Protein AF-A0A6H5G8E0-F1 (afdb_monomer)

Foldseek 3Di:
DDDDPVRVVVVVVVVVVVVCVPDDDDDDQDFDQDPVPDPPHGDVVRRVVSCVVVCVVVVVVCPVVDPPDDDDPVPPDDD

Solvent-accessible surface area (backbone atoms only — not comparable to full-atom values): 5225 Å² total; per-residue (Å²): 133,92,74,52,71,69,56,54,51,50,54,52,52,52,54,52,52,55,56,55,69,75,50,88,83,81,88,85,85,89,78,71,45,51,92,83,75,53,82,96,49,71,40,64,72,63,39,51,51,48,38,58,75,72,37,51,60,56,50,52,51,49,55,70,74,44,75,82,77,78,80,64,79,88,75,54,74,77,131

pLDDT: mean 87.22, std 12.4, range [45.72, 97.44]

Nearest PDB structures (foldseek):
  4pjk-assembly1_A  TM=9.616E-01  e=1.388E-05  Dictyostelium discoideum
  3mjx-assembly1_A  TM=9.265E-01  e=1.388E-05  Dictyostelium discoideum
  7b1a-assembly1_A  TM=9.471E-01  e=2.141E-05  Dictyostelium discoideum
  3myh-assembly1_X  TM=8.668E-01  e=8.374E-06  Dictyostelium discoideum

Mean predicted aligned error: 8.73 Å

Secondary structure (DSSP, 8-state):
----HHHHHHHHHHHHHHHHHTS-----------TT--TT---HHHHHHHHHHTTHHHHHHHHHHS------GGGS---

Radius of gyration: 20.58 Å; Cα contacts (8 Å, |Δi|>4): 24; chains: 1; bounding box: 52×32×51 Å

Sequence (79 aa):
MFRTVSQLYKDQLSKLMITLRNTNPNFVRCILPNHEKRAGKIEAPMVLDQLRCNGVLEGIRICRQGFPNRIPFQVRPFF

Structure (mmCIF, N/CA/C/O backbone):
data_AF-A0A6H5G8E0-F1
#
_entry.id   AF-A0A6H5G8E0-F1
#
loop_
_atom_site.group_PDB
_atom_site.id
_atom_site.type_symbol
_atom_site.label_atom_id
_atom_site.label_alt_id
_atom_site.label_comp_id
_atom_site.label_asym_id
_atom_site.label_entity_id
_atom_site.label_seq_id
_atom_site.pdbx_PDB_ins_code
_atom_site.Cartn_x
_atom_site.Cartn_y
_atom_site.Cartn_z
_atom_site.occupancy
_atom_site.B_iso_or_equiv
_atom_site.auth_seq_id
_atom_site.auth_comp_id
_atom_site.auth_asym_id
_atom_site.auth_atom_id
_atom_site.pdbx_PDB_model_num
ATOM 1 N N . MET A 1 1 ? 0.125 -5.814 36.181 1.00 62.53 1 MET A N 1
ATOM 2 C CA . MET A 1 1 ? -0.149 -6.778 35.091 1.00 62.53 1 MET A CA 1
ATOM 3 C C . MET A 1 1 ? 0.965 -6.653 34.063 1.00 62.53 1 MET A C 1
ATOM 5 O O . MET A 1 1 ? 1.122 -5.574 33.504 1.00 62.53 1 MET A O 1
ATOM 9 N N . PHE A 1 2 ? 1.779 -7.693 33.876 1.00 75.94 2 PHE A N 1
ATOM 10 C CA . PHE A 1 2 ? 2.859 -7.682 32.885 1.00 75.94 2 PHE A CA 1
ATOM 11 C C . PHE A 1 2 ? 2.252 -7.705 31.477 1.00 75.94 2 PHE A C 1
ATOM 13 O O . PHE A 1 2 ? 1.377 -8.523 31.198 1.00 75.94 2 PHE A O 1
ATOM 20 N N . ARG A 1 3 ? 2.684 -6.798 30.598 1.00 84.75 3 ARG A N 1
ATOM 21 C CA . ARG A 1 3 ? 2.293 -6.793 29.184 1.00 84.75 3 ARG A CA 1
ATOM 22 C C . ARG A 1 3 ? 3.502 -7.187 28.355 1.00 84.75 3 ARG A C 1
ATOM 24 O O . ARG A 1 3 ? 4.586 -6.649 28.561 1.00 84.75 3 ARG A O 1
ATOM 31 N N . THR A 1 4 ? 3.319 -8.117 27.426 1.00 94.94 4 THR A N 1
ATOM 32 C CA . THR A 1 4 ? 4.365 -8.451 26.458 1.00 94.94 4 THR A CA 1
ATOM 33 C C . THR A 1 4 ? 4.526 -7.306 25.461 1.00 94.94 4 THR A C 1
ATOM 35 O O . THR A 1 4 ? 3.584 -6.550 25.202 1.00 94.94 4 THR A O 1
ATOM 38 N N . VAL A 1 5 ? 5.709 -7.197 24.856 1.00 95.56 5 VAL A N 1
ATOM 39 C CA . VAL A 1 5 ? 5.970 -6.222 23.784 1.00 95.56 5 VAL A CA 1
ATOM 40 C C . VAL A 1 5 ? 4.965 -6.391 22.638 1.00 95.56 5 VAL A C 1
ATOM 42 O O . VAL A 1 5 ? 4.436 -5.406 22.128 1.00 95.56 5 VAL A O 1
ATOM 45 N N . SER A 1 6 ? 4.613 -7.634 22.296 1.00 95.75 6 SER A N 1
ATOM 46 C CA . SER A 1 6 ? 3.603 -7.943 21.278 1.00 95.75 6 SER A CA 1
ATOM 47 C C . SER A 1 6 ? 2.222 -7.385 21.629 1.00 95.75 6 SER A C 1
ATOM 49 O O . SER A 1 6 ? 1.547 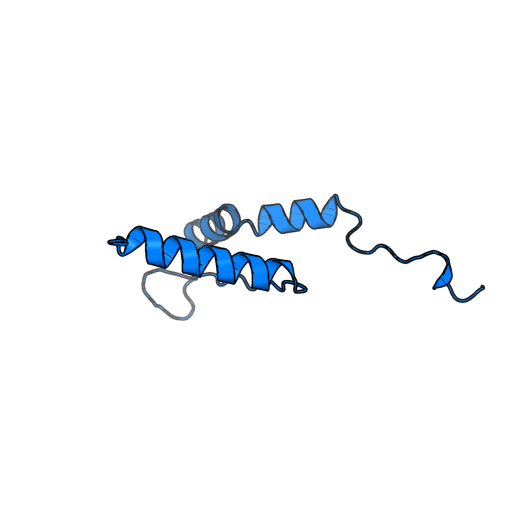-6.841 20.757 1.00 95.75 6 SER A O 1
ATOM 51 N N . GLN A 1 7 ? 1.801 -7.481 22.896 1.00 94.75 7 GLN A N 1
ATOM 52 C CA . GLN A 1 7 ? 0.512 -6.939 23.330 1.00 94.75 7 GLN A CA 1
ATOM 53 C C . GLN A 1 7 ? 0.503 -5.408 23.273 1.00 94.75 7 GLN A C 1
ATOM 55 O O . GLN A 1 7 ? -0.470 -4.820 22.807 1.00 94.75 7 GLN A O 1
ATOM 60 N N . LEU A 1 8 ? 1.599 -4.760 23.682 1.00 95.38 8 LEU A N 1
ATOM 61 C CA . LEU A 1 8 ? 1.730 -3.306 23.585 1.00 95.38 8 LEU A CA 1
ATOM 62 C C . LEU A 1 8 ? 1.665 -2.829 22.125 1.00 95.38 8 LEU A C 1
ATOM 64 O O . LEU A 1 8 ? 0.933 -1.888 21.819 1.00 95.38 8 LEU A O 1
ATOM 68 N N . TYR A 1 9 ? 2.379 -3.507 21.223 1.00 96.31 9 TYR A N 1
ATOM 69 C CA . TYR A 1 9 ? 2.362 -3.189 19.796 1.00 96.31 9 TYR A CA 1
ATOM 70 C C . TYR A 1 9 ? 0.9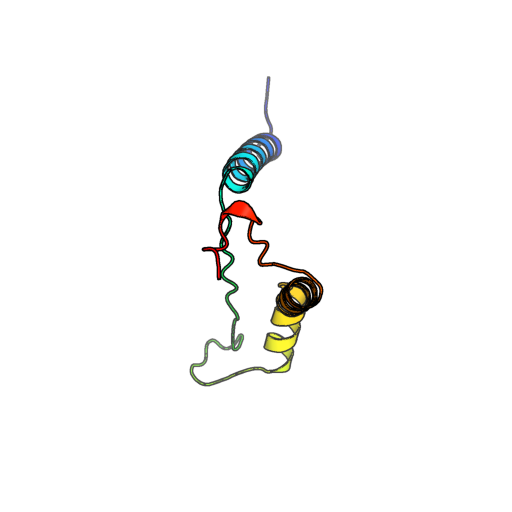70 -3.386 19.182 1.00 96.31 9 TYR A C 1
ATOM 72 O O . TYR A 1 9 ? 0.495 -2.535 18.431 1.00 96.31 9 TYR A O 1
ATOM 80 N N . LYS A 1 10 ? 0.270 -4.470 19.544 1.00 96.50 10 LYS A N 1
ATOM 81 C CA . LYS A 1 10 ? -1.106 -4.723 19.096 1.00 96.50 10 LYS A CA 1
ATOM 82 C C . LYS A 1 10 ? -2.058 -3.605 19.527 1.00 96.50 10 LYS A C 1
ATOM 84 O O . LYS A 1 10 ? -2.864 -3.150 18.715 1.00 96.50 10 LYS A O 1
ATOM 89 N N . ASP A 1 11 ? -1.947 -3.137 20.769 1.00 96.62 11 ASP A N 1
ATOM 90 C CA . ASP A 1 11 ? -2.764 -2.032 21.279 1.00 96.62 11 ASP A CA 1
ATOM 91 C C . ASP A 1 11 ? -2.475 -0.728 20.509 1.00 96.62 11 ASP A C 1
ATOM 93 O O . ASP A 1 11 ? -3.400 0.005 20.154 1.00 96.62 11 ASP A O 1
ATOM 97 N N . GLN A 1 12 ? -1.202 -0.440 20.213 1.00 96.50 12 GLN A N 1
ATOM 98 C CA . GLN A 1 12 ? -0.792 0.728 19.422 1.00 96.50 12 GLN A CA 1
ATOM 99 C C . GLN A 1 12 ? -1.302 0.658 17.977 1.00 96.50 12 GLN A C 1
ATOM 101 O O . GLN A 1 12 ? -1.865 1.633 17.478 1.00 96.50 12 GLN A O 1
ATOM 106 N N . LEU A 1 13 ? -1.168 -0.498 17.322 1.00 97.38 13 LEU A N 1
ATOM 107 C CA . LEU A 1 13 ? -1.678 -0.721 15.971 1.00 97.38 13 LEU A CA 1
ATOM 108 C C . LEU A 1 13 ? -3.204 -0.572 15.922 1.00 97.38 13 LEU A C 1
ATOM 110 O O . LEU A 1 13 ? -3.731 0.070 15.017 1.00 97.38 13 LEU A O 1
ATOM 114 N N . SER A 1 14 ? -3.918 -1.105 16.917 1.00 97.12 14 SER A N 1
ATOM 115 C CA . SER A 1 14 ? -5.373 -0.956 17.020 1.00 97.12 14 SER A CA 1
ATOM 116 C C . SER A 1 14 ? -5.785 0.518 17.098 1.00 97.12 14 SER A C 1
ATOM 118 O O . SER A 1 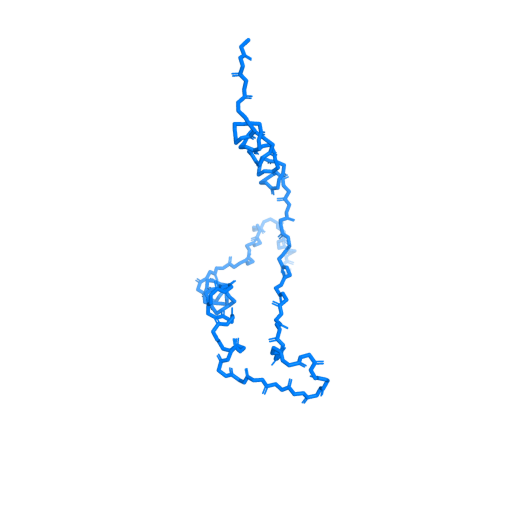14 ? -6.657 0.961 16.349 1.00 97.12 14 SER A O 1
ATOM 120 N N . LYS A 1 15 ? -5.094 1.312 17.928 1.00 97.06 15 LYS A N 1
ATOM 121 C CA . LYS A 1 15 ? -5.324 2.762 18.033 1.00 97.06 15 LYS A CA 1
ATOM 122 C C . LYS A 1 15 ? -5.079 3.481 16.705 1.00 97.06 15 LYS A C 1
ATOM 124 O O . LYS A 1 15 ? -5.910 4.290 16.304 1.00 97.06 15 LYS A O 1
ATOM 129 N N . LEU A 1 16 ? -3.994 3.154 15.999 1.00 96.88 16 LEU A N 1
ATOM 130 C CA . LEU A 1 16 ? -3.711 3.713 14.673 1.00 96.88 16 LEU A CA 1
ATOM 131 C C . LEU A 1 16 ? -4.839 3.404 13.677 1.00 96.88 16 LEU A C 1
ATOM 133 O O . LEU A 1 16 ? -5.296 4.297 12.967 1.00 96.88 16 LEU A O 1
ATOM 137 N N . MET A 1 17 ? -5.317 2.158 13.647 1.00 97.44 17 MET A N 1
ATOM 138 C CA . MET A 1 17 ? -6.388 1.751 12.736 1.00 97.44 17 MET A CA 1
ATOM 139 C C . MET A 1 17 ? -7.714 2.453 13.034 1.00 97.44 17 MET A C 1
ATOM 141 O O . MET A 1 17 ? -8.442 2.766 12.097 1.00 97.44 17 MET A O 1
ATOM 145 N N . ILE A 1 18 ? -8.028 2.729 14.304 1.00 96.88 18 ILE A N 1
ATOM 146 C CA . ILE A 1 18 ? -9.200 3.537 14.677 1.00 96.88 18 ILE A CA 1
ATOM 147 C C . ILE A 1 18 ? -9.068 4.949 14.099 1.00 96.88 18 ILE A C 1
ATOM 149 O O . ILE A 1 18 ? -9.985 5.419 13.432 1.00 96.88 18 ILE A O 1
ATOM 153 N N . THR A 1 19 ? -7.915 5.597 14.286 1.00 95.56 19 THR A N 1
ATOM 154 C CA . THR A 1 19 ? -7.671 6.942 13.747 1.00 95.56 19 THR A CA 1
ATOM 155 C C . THR A 1 19 ? -7.792 6.971 12.225 1.00 95.56 19 THR A C 1
ATOM 157 O O . THR A 1 19 ? -8.499 7.819 11.694 1.00 95.56 19 THR A O 1
ATOM 160 N N . LEU A 1 20 ? -7.165 6.025 11.517 1.00 95.19 20 LEU A N 1
ATOM 161 C CA . LEU A 1 20 ? -7.208 5.967 10.050 1.00 95.19 20 LEU A CA 1
ATOM 162 C C . LEU A 1 20 ? -8.611 5.679 9.495 1.00 95.19 20 LEU A C 1
ATOM 164 O O . LEU A 1 20 ? -8.938 6.135 8.407 1.00 95.19 20 LEU A O 1
ATOM 168 N N . ARG A 1 21 ? -9.447 4.929 10.223 1.00 94.12 21 ARG A N 1
ATOM 169 C CA . ARG A 1 21 ? -10.843 4.665 9.826 1.00 94.12 21 ARG A CA 1
ATOM 170 C C . ARG A 1 21 ? -11.752 5.881 9.992 1.00 94.12 21 ARG A C 1
ATOM 172 O O . ARG A 1 21 ? -12.782 5.943 9.334 1.00 94.12 21 ARG A O 1
ATOM 179 N N . ASN A 1 22 ? -11.371 6.824 10.850 1.00 95.50 22 ASN A N 1
ATOM 180 C CA . ASN A 1 22 ? -12.120 8.054 11.100 1.00 95.50 22 ASN A CA 1
ATOM 181 C C . ASN A 1 22 ? -11.712 9.208 10.164 1.00 95.50 22 ASN A C 1
ATOM 183 O O . ASN A 1 22 ? -12.187 10.328 10.338 1.00 95.50 22 ASN A O 1
ATOM 187 N N . THR A 1 23 ? -10.832 8.966 9.188 1.00 93.94 23 THR A N 1
ATOM 188 C CA . THR A 1 23 ? -10.415 9.956 8.186 1.00 93.94 23 THR A CA 1
ATOM 189 C C . THR A 1 23 ? -10.808 9.519 6.775 1.00 93.94 23 THR A C 1
ATOM 191 O O . THR A 1 23 ? -11.283 8.406 6.562 1.00 93.94 23 THR A O 1
ATOM 194 N N . ASN A 1 24 ? -10.612 10.403 5.790 1.00 90.81 24 ASN A N 1
ATOM 195 C CA . ASN A 1 24 ? -10.698 10.039 4.378 1.00 90.81 24 ASN A CA 1
ATOM 196 C C . ASN A 1 24 ? -9.325 9.528 3.891 1.00 90.81 24 ASN A C 1
ATOM 198 O O . ASN A 1 24 ? -8.393 10.333 3.771 1.00 90.81 24 ASN A O 1
ATOM 202 N N . PRO A 1 25 ? -9.156 8.219 3.632 1.00 89.69 25 PRO A N 1
ATOM 203 C CA . PRO A 1 25 ? -7.856 7.663 3.297 1.00 89.69 25 PRO A CA 1
ATOM 204 C C . PRO A 1 25 ? -7.467 7.979 1.850 1.00 89.69 25 PRO A C 1
ATOM 206 O O . PRO A 1 25 ? -8.248 7.802 0.919 1.00 89.69 25 PRO A O 1
ATOM 209 N N . ASN A 1 26 ? -6.208 8.367 1.657 1.00 90.00 26 ASN A N 1
ATOM 210 C CA . ASN A 1 26 ? -5.579 8.477 0.345 1.00 90.00 26 ASN A CA 1
ATOM 211 C C . ASN A 1 26 ? -4.440 7.459 0.270 1.00 90.00 26 ASN A C 1
ATOM 213 O O . ASN A 1 26 ? -3.603 7.396 1.172 1.00 90.00 26 ASN A O 1
ATOM 217 N N . PHE A 1 27 ? -4.405 6.650 -0.789 1.00 89.06 27 PHE A N 1
ATOM 218 C CA . PHE A 1 27 ? -3.439 5.560 -0.925 1.00 89.06 27 PHE A CA 1
ATOM 219 C C . PHE A 1 27 ? -2.390 5.888 -1.989 1.00 89.06 27 PHE A C 1
ATOM 221 O O . PHE A 1 27 ? -2.721 6.043 -3.161 1.00 89.06 27 PHE A O 1
ATOM 228 N N . VAL A 1 28 ? -1.117 5.917 -1.590 1.00 91.94 28 VAL A N 1
ATOM 229 C CA . VAL A 1 28 ? 0.035 6.013 -2.500 1.00 91.94 28 VAL A CA 1
ATOM 230 C C . VAL A 1 28 ? 0.743 4.659 -2.524 1.00 91.94 28 VAL A C 1
ATOM 232 O O . VAL A 1 28 ? 1.099 4.122 -1.475 1.00 91.94 28 VAL A O 1
ATOM 235 N N . ARG A 1 29 ? 0.920 4.073 -3.715 1.00 92.94 29 ARG A N 1
ATOM 236 C CA . ARG A 1 29 ? 1.585 2.773 -3.903 1.00 92.94 29 ARG A CA 1
ATOM 237 C C . ARG A 1 29 ? 2.919 2.974 -4.611 1.00 92.94 29 ARG A C 1
ATOM 239 O O . ARG A 1 29 ? 2.950 3.262 -5.803 1.00 92.94 29 ARG A O 1
ATOM 246 N N . CYS A 1 30 ? 4.011 2.816 -3.873 1.00 94.56 30 CYS A N 1
ATOM 247 C CA . CYS A 1 30 ? 5.358 2.861 -4.433 1.00 94.56 30 CYS A CA 1
ATOM 248 C C . CYS A 1 30 ? 5.669 1.554 -5.178 1.00 94.56 30 CYS A C 1
ATOM 250 O O . CYS A 1 30 ? 5.287 0.479 -4.718 1.00 94.56 30 CYS A O 1
ATOM 252 N N . ILE A 1 31 ? 6.381 1.652 -6.302 1.00 94.75 31 ILE A N 1
ATOM 253 C CA . ILE A 1 31 ? 6.823 0.511 -7.111 1.00 94.75 31 ILE A CA 1
ATOM 254 C C . ILE A 1 31 ? 8.341 0.576 -7.242 1.00 94.75 31 ILE A C 1
ATOM 256 O O . ILE A 1 31 ? 8.887 1.581 -7.698 1.00 94.75 31 ILE A O 1
ATOM 260 N N . LEU A 1 32 ? 9.022 -0.497 -6.848 1.00 94.81 32 LEU A N 1
ATOM 261 C CA . LEU A 1 32 ? 10.453 -0.640 -7.069 1.00 94.81 32 LEU A CA 1
ATOM 262 C C . LEU A 1 32 ? 10.687 -1.052 -8.530 1.00 94.81 32 LEU A C 1
ATOM 264 O O . LEU A 1 32 ? 10.093 -2.043 -8.958 1.00 94.81 32 LEU A O 1
ATOM 268 N N . PRO A 1 33 ? 11.537 -0.348 -9.300 1.00 95.88 33 PRO A N 1
ATOM 269 C CA . PRO A 1 33 ? 11.766 -0.691 -10.699 1.00 95.88 33 PRO A CA 1
ATOM 270 C C . PRO A 1 33 ? 12.768 -1.841 -10.889 1.00 95.88 33 PRO A C 1
ATOM 272 O O . PRO A 1 33 ? 12.669 -2.544 -11.887 1.00 95.88 33 PRO A O 1
ATOM 275 N N . ASN A 1 34 ? 13.719 -2.055 -9.967 1.00 95.50 34 ASN A N 1
ATOM 276 C CA . ASN A 1 34 ? 14.679 -3.174 -9.976 1.00 95.50 34 ASN A CA 1
ATOM 277 C C . ASN A 1 34 ? 15.363 -3.360 -8.601 1.00 95.50 34 ASN A C 1
ATOM 279 O O . ASN A 1 34 ? 15.475 -2.402 -7.835 1.00 95.50 34 ASN A O 1
ATOM 283 N N . HIS A 1 35 ? 15.887 -4.559 -8.314 1.00 95.06 35 HIS A N 1
ATOM 284 C CA . HIS A 1 35 ? 16.659 -4.845 -7.087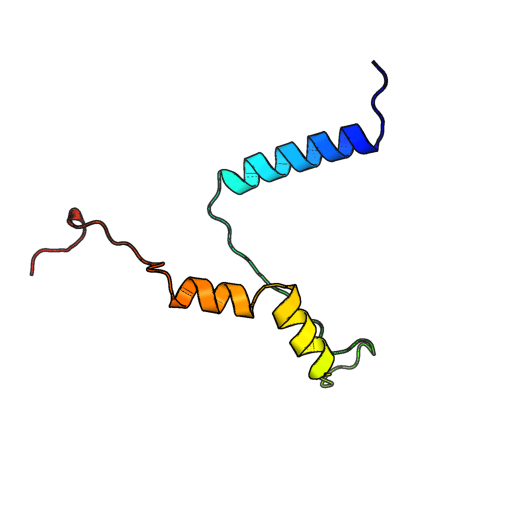 1.00 95.06 35 HIS A CA 1
ATOM 285 C C . HIS A 1 35 ? 18.126 -4.394 -7.141 1.00 95.06 35 HIS A C 1
ATOM 287 O O . HIS A 1 35 ? 18.758 -4.203 -6.103 1.00 95.06 35 HIS A O 1
ATOM 293 N N . GLU A 1 36 ? 18.672 -4.193 -8.340 1.00 95.38 36 GLU A N 1
ATOM 294 C CA . GLU A 1 36 ? 20.070 -3.786 -8.544 1.00 95.38 36 GLU A CA 1
ATOM 295 C C . GLU A 1 36 ? 20.332 -2.313 -8.192 1.00 95.38 36 GLU A C 1
ATOM 297 O O . GLU A 1 36 ? 21.472 -1.857 -8.275 1.00 95.38 36 GLU A O 1
ATOM 302 N N . LYS A 1 37 ? 19.288 -1.560 -7.817 1.00 93.31 37 LYS A N 1
ATOM 303 C CA . LYS A 1 37 ? 19.330 -0.116 -7.533 1.00 93.31 37 LYS A CA 1
ATOM 304 C C . LYS A 1 37 ? 19.905 0.707 -8.694 1.00 93.31 37 LYS A C 1
ATOM 306 O O . LYS A 1 37 ? 20.509 1.756 -8.483 1.00 93.31 3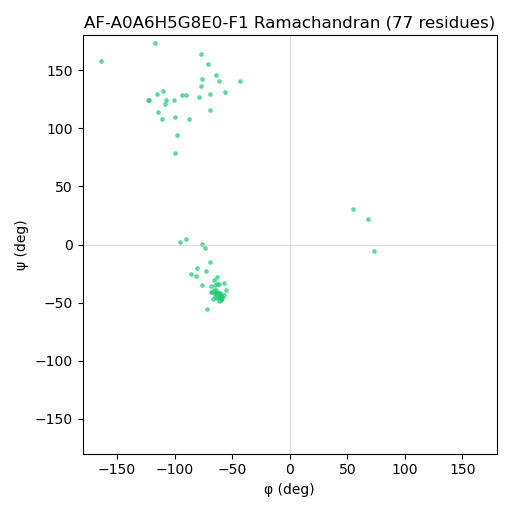7 LYS A O 1
ATOM 311 N N . ARG A 1 38 ? 19.716 0.242 -9.931 1.00 95.12 38 ARG A N 1
ATOM 312 C CA . ARG A 1 38 ? 20.194 0.923 -11.139 1.00 95.12 38 ARG A CA 1
ATOM 313 C C . ARG A 1 38 ? 19.141 1.886 -11.665 1.00 95.12 38 ARG A C 1
ATOM 315 O O . ARG A 1 38 ? 17.993 1.500 -11.885 1.00 95.12 38 ARG A O 1
ATOM 322 N N . ALA A 1 39 ? 19.539 3.130 -11.908 1.00 94.88 39 ALA A N 1
ATOM 323 C CA . ALA A 1 39 ? 18.689 4.098 -12.590 1.00 94.88 39 ALA A CA 1
ATOM 324 C C . ALA A 1 39 ? 18.410 3.648 -14.037 1.00 94.88 39 ALA A C 1
ATOM 326 O O . ALA A 1 39 ? 19.250 3.010 -14.667 1.00 94.88 39 ALA A O 1
ATOM 327 N N . GLY A 1 40 ? 17.215 3.946 -14.554 1.00 94.00 40 GLY A N 1
ATOM 328 C CA . GLY A 1 40 ? 16.821 3.629 -15.935 1.00 94.00 40 GLY A CA 1
ATOM 329 C C . GLY A 1 40 ? 16.543 2.148 -16.233 1.00 94.00 40 GLY A C 1
ATOM 330 O O . GLY A 1 40 ? 16.074 1.834 -17.323 1.00 94.00 40 GLY A O 1
ATOM 331 N N . LYS A 1 41 ? 16.780 1.232 -15.283 1.00 94.88 41 LYS A N 1
ATOM 332 C CA . LYS A 1 41 ? 16.462 -0.196 -15.431 1.00 94.88 41 LYS A CA 1
ATOM 333 C C . LYS A 1 41 ? 15.077 -0.497 -14.860 1.00 94.88 41 LYS A C 1
ATOM 335 O O . LYS A 1 41 ? 14.811 -0.187 -13.701 1.00 94.88 41 LYS A O 1
A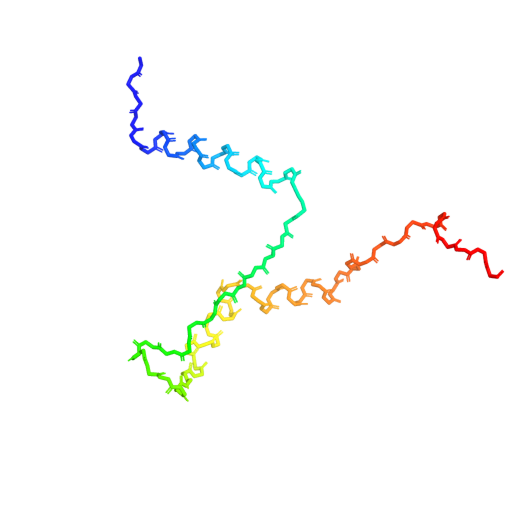TOM 340 N N . ILE A 1 42 ? 14.225 -1.157 -15.641 1.00 95.25 42 ILE A N 1
ATOM 341 C CA . ILE A 1 42 ? 12.924 -1.662 -15.186 1.00 95.25 42 ILE A CA 1
ATOM 342 C C . ILE A 1 42 ? 12.872 -3.171 -15.407 1.00 95.25 42 ILE A C 1
ATOM 344 O O . ILE A 1 42 ? 13.063 -3.657 -16.518 1.00 95.25 42 ILE A O 1
ATOM 348 N N . GLU A 1 43 ? 12.593 -3.907 -14.340 1.00 96.94 43 GLU A N 1
ATOM 349 C CA . GLU A 1 43 ? 12.392 -5.349 -14.354 1.00 96.94 43 GLU A CA 1
ATOM 350 C C . GLU A 1 43 ? 10.889 -5.648 -14.399 1.00 96.94 43 GLU A C 1
ATOM 352 O O . GLU A 1 43 ? 10.193 -5.667 -13.381 1.00 96.94 43 GLU A O 1
ATOM 357 N N . ALA A 1 44 ? 10.372 -5.837 -15.615 1.00 95.50 44 ALA A N 1
ATOM 358 C CA . ALA A 1 44 ? 8.936 -5.935 -15.864 1.00 95.50 44 ALA A CA 1
ATOM 359 C C . ALA A 1 44 ? 8.218 -7.055 -15.077 1.00 95.50 44 ALA A C 1
ATOM 361 O O . ALA A 1 44 ? 7.156 -6.762 -14.524 1.00 95.50 44 ALA A O 1
ATOM 362 N N . PRO A 1 45 ? 8.752 -8.292 -14.954 1.00 95.06 45 PRO A N 1
ATOM 363 C CA . PRO A 1 45 ? 8.092 -9.344 -14.173 1.00 95.06 45 PRO A CA 1
ATOM 364 C C . PRO A 1 45 ? 7.914 -8.957 -12.699 1.00 95.06 45 PRO A C 1
ATOM 366 O O . PRO A 1 45 ? 6.824 -9.071 -12.149 1.00 95.06 45 PRO A O 1
ATOM 369 N N . MET A 1 46 ? 8.957 -8.388 -12.092 1.00 95.06 46 MET A N 1
ATOM 370 C CA . MET A 1 46 ? 8.936 -7.939 -10.700 1.00 95.06 46 MET A CA 1
ATOM 371 C C . MET A 1 46 ? 7.949 -6.784 -10.479 1.00 95.06 46 MET A C 1
ATOM 373 O O . MET A 1 46 ? 7.226 -6.748 -9.481 1.00 95.06 46 MET A O 1
ATOM 377 N N . VAL A 1 47 ? 7.915 -5.811 -11.391 1.00 95.69 47 VAL A N 1
ATOM 378 C CA . VAL A 1 47 ? 6.941 -4.711 -11.329 1.00 95.69 47 VAL A CA 1
ATOM 379 C C . VAL A 1 47 ? 5.515 -5.247 -11.462 1.00 95.69 47 VAL A C 1
ATOM 381 O O . VAL A 1 47 ? 4.629 -4.820 -10.721 1.00 95.69 47 VAL A O 1
ATOM 384 N N . LEU A 1 48 ? 5.284 -6.210 -12.356 1.00 94.38 48 LEU A N 1
ATOM 385 C CA . LEU A 1 48 ? 3.973 -6.826 -12.540 1.00 94.38 48 LEU A CA 1
ATOM 386 C C . LEU A 1 48 ? 3.497 -7.551 -11.274 1.00 94.38 48 LEU A C 1
ATOM 388 O O . LEU A 1 48 ? 2.337 -7.402 -10.884 1.00 94.38 48 LEU A O 1
ATOM 392 N N . ASP A 1 49 ? 4.387 -8.275 -10.600 1.00 94.81 49 ASP A N 1
ATOM 393 C CA . ASP A 1 49 ? 4.058 -8.949 -9.344 1.00 94.81 49 ASP A CA 1
ATOM 394 C C . ASP A 1 49 ? 3.748 -7.953 -8.223 1.00 94.81 49 ASP A C 1
ATOM 396 O O . ASP A 1 49 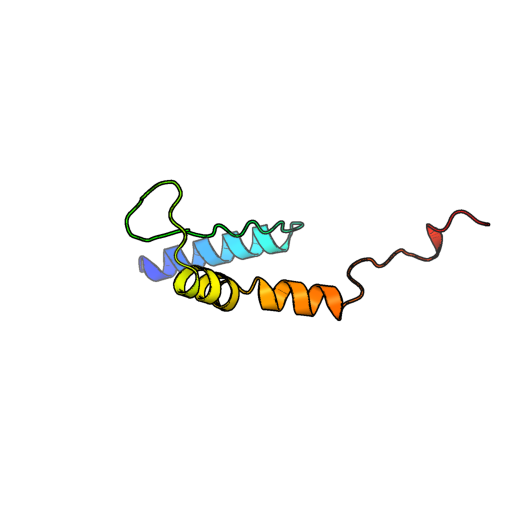? 2.772 -8.131 -7.494 1.00 94.81 49 ASP A O 1
ATOM 400 N N . GLN A 1 50 ? 4.477 -6.835 -8.141 1.00 94.75 50 GLN A N 1
ATOM 401 C CA . GLN A 1 50 ? 4.134 -5.747 -7.218 1.00 94.75 50 GLN A CA 1
ATOM 402 C C . GLN A 1 50 ? 2.747 -5.161 -7.504 1.00 94.75 50 GLN A C 1
ATOM 404 O O . GLN A 1 50 ? 1.985 -4.922 -6.571 1.00 94.75 50 GLN A O 1
ATOM 409 N N . LEU A 1 51 ? 2.377 -4.949 -8.770 1.00 93.56 51 LEU A N 1
ATOM 410 C CA . LEU A 1 51 ? 1.054 -4.419 -9.132 1.00 93.56 51 LEU A CA 1
ATOM 411 C C . LEU A 1 51 ? -0.088 -5.365 -8.731 1.00 93.56 51 LEU A C 1
ATOM 413 O O . LEU A 1 51 ? -1.166 -4.900 -8.343 1.00 93.56 51 LEU A O 1
ATOM 417 N N . ARG A 1 52 ? 0.151 -6.680 -8.796 1.00 91.56 52 ARG A N 1
ATOM 418 C CA . ARG A 1 52 ? -0.789 -7.715 -8.346 1.00 91.56 52 ARG A CA 1
ATOM 419 C C . ARG A 1 52 ? -0.880 -7.754 -6.820 1.00 91.56 52 ARG A C 1
ATOM 421 O O . ARG A 1 52 ? -1.967 -7.576 -6.277 1.00 91.56 52 ARG A O 1
ATOM 428 N N . CYS A 1 53 ? 0.249 -7.914 -6.131 1.00 91.38 53 CYS A N 1
ATOM 429 C CA . CYS A 1 53 ? 0.301 -8.073 -4.675 1.00 91.38 53 CYS A CA 1
ATOM 430 C C . CYS A 1 53 ? -0.103 -6.802 -3.913 1.00 91.38 53 CYS A C 1
ATOM 432 O O . CYS A 1 53 ? -0.780 -6.887 -2.892 1.00 91.38 53 CYS A O 1
ATOM 434 N N . ASN A 1 54 ? 0.241 -5.614 -4.422 1.00 90.25 54 ASN A N 1
ATOM 435 C CA . ASN A 1 54 ? -0.139 -4.337 -3.804 1.00 90.25 54 ASN A CA 1
ATOM 436 C C . ASN A 1 54 ? -1.608 -3.958 -4.057 1.00 90.25 54 ASN A C 1
ATOM 438 O O . ASN A 1 54 ? -2.046 -2.887 -3.626 1.00 90.25 54 ASN A O 1
ATOM 442 N N . GLY A 1 55 ? -2.362 -4.803 -4.771 1.00 86.50 55 GLY A N 1
ATOM 443 C CA . GLY A 1 55 ? -3.779 -4.596 -5.049 1.00 86.50 55 GLY A CA 1
ATOM 444 C C . GLY A 1 55 ? -4.055 -3.420 -5.984 1.00 86.50 55 GLY A C 1
ATOM 445 O O . GLY A 1 55 ? -5.161 -2.894 -5.971 1.00 86.50 55 GLY A O 1
ATOM 446 N N . VAL A 1 56 ? -3.081 -2.984 -6.793 1.00 90.25 56 VAL A N 1
ATOM 447 C CA . VAL A 1 56 ? -3.277 -1.875 -7.745 1.00 90.25 56 VAL A CA 1
ATOM 448 C C . VAL A 1 56 ? -4.274 -2.288 -8.825 1.00 90.25 56 VAL A C 1
ATOM 450 O O . VAL A 1 56 ? -5.229 -1.565 -9.100 1.00 90.25 56 VAL A O 1
ATOM 453 N N . LEU A 1 57 ? -4.093 -3.485 -9.392 1.00 87.56 57 LEU A N 1
ATOM 454 C CA . LEU A 1 57 ? -5.004 -4.024 -10.409 1.00 87.56 57 LEU A CA 1
ATOM 455 C C . LEU A 1 57 ? -6.407 -4.268 -9.841 1.00 87.56 57 LEU A C 1
ATOM 457 O O . LEU A 1 57 ? -7.409 -3.959 -10.485 1.00 87.56 57 LEU A O 1
ATOM 461 N N . GLU A 1 58 ? -6.468 -4.762 -8.609 1.00 86.75 58 GLU A N 1
ATOM 462 C CA . GLU A 1 58 ? -7.718 -5.012 -7.899 1.00 86.75 58 GLU A CA 1
ATOM 463 C C . GLU A 1 58 ? -8.449 -3.708 -7.546 1.00 86.75 58 GLU A C 1
ATOM 465 O O . GLU A 1 58 ? -9.655 -3.592 -7.751 1.00 86.75 58 GLU A O 1
ATOM 470 N N . GLY A 1 59 ? -7.712 -2.682 -7.112 1.00 84.00 59 GLY A N 1
ATOM 471 C CA . GLY A 1 59 ? -8.248 -1.347 -6.865 1.00 84.00 59 GLY A CA 1
ATOM 472 C C . GLY A 1 59 ? -8.864 -0.737 -8.122 1.00 84.00 59 GLY A C 1
ATOM 473 O O . GLY A 1 59 ? -9.989 -0.247 -8.076 1.00 84.00 59 GLY A O 1
ATOM 474 N N . ILE A 1 60 ? -8.187 -0.841 -9.272 1.00 85.62 60 ILE A N 1
ATOM 475 C CA . ILE A 1 60 ? -8.740 -0.398 -10.562 1.00 85.62 60 ILE A CA 1
ATOM 476 C C . ILE A 1 60 ? -10.019 -1.176 -10.898 1.00 85.62 60 ILE A C 1
ATOM 478 O O . ILE A 1 60 ? -11.006 -0.574 -11.321 1.00 85.62 60 ILE A O 1
ATOM 482 N N . ARG A 1 61 ? -10.034 -2.499 -10.699 1.00 85.50 61 ARG A N 1
ATOM 483 C CA . ARG A 1 61 ? -11.210 -3.341 -10.958 1.00 85.50 61 ARG A CA 1
ATOM 484 C C . ARG A 1 61 ? -12.414 -2.912 -10.115 1.00 85.50 61 ARG A C 1
ATOM 486 O O . ARG A 1 61 ? -13.499 -2.740 -10.668 1.00 85.50 61 ARG A O 1
ATOM 493 N N . ILE A 1 62 ? -12.217 -2.688 -8.815 1.00 84.50 62 ILE A N 1
ATOM 494 C CA . ILE A 1 62 ? -13.263 -2.217 -7.896 1.00 84.50 62 ILE A CA 1
ATOM 495 C C . ILE A 1 62 ? -13.743 -0.821 -8.298 1.00 84.50 62 ILE A C 1
ATOM 497 O O . ILE A 1 62 ? -14.947 -0.605 -8.390 1.00 84.50 62 ILE A O 1
ATOM 501 N N . CYS A 1 63 ? -12.838 0.111 -8.605 1.00 81.88 63 CYS A N 1
ATOM 502 C CA . CYS A 1 63 ? -13.209 1.458 -9.048 1.00 81.88 63 CYS A CA 1
ATOM 503 C C . CYS A 1 63 ? -14.018 1.451 -10.353 1.00 81.88 63 CYS A C 1
ATOM 505 O O . CYS A 1 63 ? -14.896 2.291 -10.523 1.00 81.88 63 CYS A O 1
ATOM 507 N N . ARG A 1 64 ? -13.736 0.511 -11.267 1.00 78.94 64 ARG A N 1
ATOM 508 C CA . ARG A 1 64 ? -14.466 0.355 -12.536 1.00 78.94 64 ARG A CA 1
ATOM 509 C C . ARG A 1 64 ? -15.838 -0.297 -12.373 1.00 78.94 64 ARG A C 1
ATOM 511 O O . ARG A 1 64 ? -16.735 0.016 -13.145 1.00 78.94 64 ARG A O 1
ATOM 518 N N . GLN A 1 65 ? -15.983 -1.234 -11.437 1.00 78.44 65 GLN A N 1
ATOM 519 C CA . GLN A 1 65 ? -17.257 -1.913 -11.161 1.00 78.44 65 GLN A CA 1
ATOM 520 C C . GLN A 1 65 ? -18.140 -1.128 -10.184 1.00 78.44 65 GLN A C 1
ATOM 522 O O . GLN A 1 65 ? -19.359 -1.285 -10.179 1.00 78.44 65 GLN A O 1
ATOM 527 N N . GLY A 1 66 ? -17.531 -0.299 -9.343 1.00 70.94 66 GLY A N 1
ATOM 528 C CA . GLY A 1 66 ? -18.230 0.590 -8.436 1.00 70.94 66 GLY A CA 1
ATOM 529 C C . GLY A 1 66 ? -18.784 1.824 -9.144 1.00 70.94 66 GLY A C 1
ATOM 530 O O . GLY A 1 66 ? -18.353 2.205 -10.228 1.00 70.94 66 GLY A O 1
ATOM 531 N N . PHE A 1 67 ? -19.705 2.503 -8.464 1.00 73.12 67 PHE A N 1
ATOM 532 C CA . PHE A 1 67 ? -20.041 3.902 -8.728 1.00 73.12 67 PHE A CA 1
ATOM 533 C C . PHE A 1 67 ? -19.311 4.752 -7.676 1.00 73.12 67 PHE A C 1
ATOM 535 O O . PHE A 1 67 ? -19.925 5.101 -6.664 1.00 73.12 67 PHE A O 1
ATOM 542 N N . PRO A 1 68 ? -17.993 5.008 -7.831 1.00 68.81 68 PRO A N 1
ATOM 543 C CA . PRO A 1 68 ? -17.187 5.675 -6.804 1.00 68.81 68 PRO A CA 1
ATOM 544 C C . PRO A 1 68 ? -17.667 7.103 -6.528 1.00 68.81 68 PRO A C 1
ATOM 546 O O . PRO A 1 68 ? -17.546 7.592 -5.410 1.00 68.81 68 PRO A O 1
ATOM 549 N N . ASN A 1 69 ? -18.279 7.742 -7.526 1.00 67.12 69 ASN A N 1
ATOM 550 C CA . ASN A 1 69 ? -18.887 9.057 -7.396 1.00 67.12 69 ASN A CA 1
ATOM 551 C C . ASN A 1 69 ? -20.401 8.900 -7.206 1.00 67.12 69 ASN A C 1
ATOM 553 O O . ASN A 1 69 ? -21.112 8.531 -8.141 1.00 67.12 69 ASN A O 1
ATOM 557 N N . ARG A 1 70 ? -20.903 9.196 -6.002 1.00 72.44 70 ARG A N 1
ATOM 558 C CA . ARG A 1 70 ? -22.341 9.312 -5.719 1.00 72.44 70 ARG A CA 1
ATOM 559 C C . ARG A 1 70 ? -22.653 10.758 -5.361 1.00 72.44 70 ARG A C 1
ATOM 561 O O . ARG A 1 70 ? -22.184 11.252 -4.342 1.00 72.44 70 ARG A O 1
ATOM 568 N N . ILE A 1 71 ? -23.436 11.425 -6.204 1.00 74.69 71 ILE A N 1
ATOM 569 C CA . ILE A 1 71 ? -23.867 12.809 -5.982 1.00 74.69 71 ILE A CA 1
ATOM 570 C C . ILE A 1 71 ? -25.301 12.773 -5.429 1.00 74.69 71 ILE A C 1
ATOM 572 O O . ILE A 1 71 ? -26.166 12.169 -6.072 1.00 74.69 71 ILE A O 1
ATOM 576 N N . PRO A 1 72 ? -25.580 13.378 -4.260 1.00 73.56 72 PRO A N 1
ATOM 577 C CA . PRO A 1 72 ? -26.940 13.495 -3.743 1.00 73.56 72 PRO A CA 1
ATOM 578 C C . PRO A 1 72 ? -27.825 14.309 -4.695 1.00 73.56 72 PRO A C 1
ATOM 580 O O . PRO A 1 72 ? -27.391 15.322 -5.240 1.00 73.56 72 PRO A O 1
ATOM 583 N N . PHE A 1 73 ? -29.085 13.898 -4.861 1.00 75.06 73 PHE A N 1
ATOM 584 C CA . PHE A 1 73 ? -30.019 14.514 -5.816 1.00 75.06 73 PHE A CA 1
ATOM 585 C C . PHE A 1 73 ? -30.217 16.024 -5.591 1.00 75.06 73 PHE A C 1
ATOM 587 O O . PHE A 1 73 ? -30.343 16.779 -6.548 1.00 75.06 73 PHE A O 1
ATOM 594 N N . GLN A 1 74 ? -30.154 16.473 -4.336 1.00 70.50 74 GLN A N 1
ATOM 595 C CA . GLN A 1 74 ? -30.345 17.872 -3.945 1.00 70.50 74 GLN A CA 1
ATOM 596 C C . GLN A 1 74 ? -29.213 18.816 -4.402 1.00 70.50 74 GLN A C 1
ATOM 598 O O . GLN A 1 74 ? -29.400 20.026 -4.393 1.00 70.50 74 GLN A O 1
ATOM 603 N N . VAL A 1 75 ? -28.053 18.282 -4.812 1.00 59.91 75 VAL A N 1
ATOM 604 C CA . VAL A 1 75 ? -26.896 19.069 -5.290 1.00 59.91 75 VAL A CA 1
ATOM 605 C C . VAL A 1 75 ? -26.888 19.198 -6.819 1.00 59.91 75 VAL A C 1
ATOM 607 O O . VAL A 1 75 ? -25.985 19.815 -7.375 1.00 59.91 75 VAL A O 1
ATOM 610 N N . ARG A 1 76 ? -27.885 18.654 -7.537 1.00 52.66 76 ARG A N 1
ATOM 611 C CA . ARG A 1 76 ? -28.094 19.065 -8.931 1.00 52.66 76 ARG A CA 1
ATOM 612 C C . ARG A 1 76 ? -28.605 20.508 -8.905 1.00 52.66 76 ARG A C 1
ATOM 614 O O . ARG A 1 76 ? -29.710 20.715 -8.402 1.00 52.66 76 ARG A O 1
ATOM 621 N N . PRO A 1 77 ? -27.863 21.495 -9.447 1.00 51.66 77 PRO A N 1
ATOM 622 C CA . PRO A 1 77 ? -28.517 22.727 -9.846 1.00 51.66 77 PRO A CA 1
ATOM 623 C C . PRO A 1 77 ? -29.619 22.296 -10.816 1.00 51.66 77 PRO A C 1
ATOM 625 O O . PRO A 1 77 ? -29.384 21.440 -11.676 1.00 51.66 77 PRO A O 1
ATOM 628 N N . PHE A 1 78 ? -30.833 22.794 -10.602 1.00 54.72 78 PHE A N 1
ATOM 629 C CA . PHE A 1 78 ? -31.911 22.663 -11.572 1.00 54.72 78 PHE A CA 1
ATOM 630 C C . PHE A 1 78 ? -31.364 22.951 -12.983 1.00 54.72 78 PHE A C 1
ATOM 632 O O . PHE A 1 78 ? -30.493 23.811 -13.132 1.00 54.72 78 PHE A O 1
ATOM 639 N N . PHE A 1 79 ? -31.833 22.173 -13.964 1.00 45.72 79 PHE A N 1
ATOM 640 C CA . PHE A 1 79 ? -31.648 22.456 -15.390 1.00 45.72 79 PHE A CA 1
ATOM 641 C C . PHE A 1 79 ? -31.856 23.941 -15.705 1.00 45.72 79 PHE A C 1
ATOM 643 O O . PHE A 1 79 ? -32.776 24.535 -15.095 1.00 45.72 79 PHE A O 1
#

Organism: NCBI:txid355587

InterPro domains:
  IPR001609 Myosin head, motor domain-like [PF00063] (2-74)
  IPR001609 Myosin head, motor domain-like [PS51456] (1-79)
  IPR02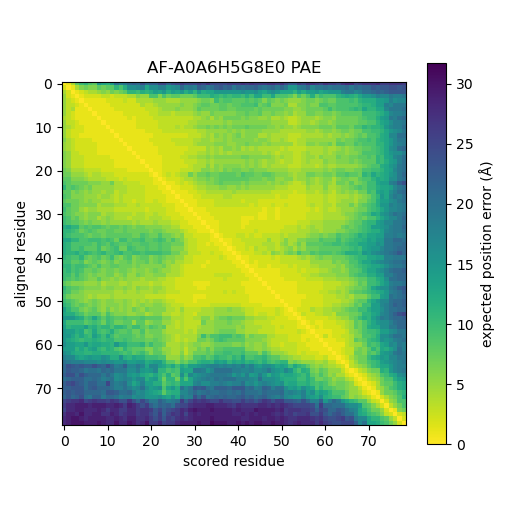7417 P-loop containing nucleoside triphosphate hydrolase [SSF52540] (2-74)
  IPR036961 Kinesi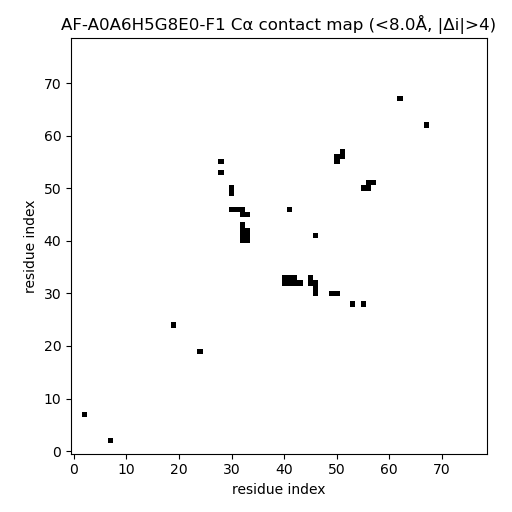n motor domain superfamily [G3DSA:3.40.850.10] (24-66)